Protein AF-A0A925LAH3-F1 (afdb_monomer_lite)

Sequence (140 aa):
MVVGGFLAARAERLERIIGACLLGAAVLLCLVGSGLLPGLLAAAVAAVAGFGAGLAGPSRDMLIKQASPPGATGRVYGTVYSGLDLGFAVAAPVFGALLDRGSPSSVFYGAALTLALGVASASLVGMGVAQLRGGRKVAA

pLDDT: mean 85.63, std 12.21, range [47.81, 97.0]

Secondary structure (DSSP, 8-state):
-HHHHHHHHHHHHHHHHHHHHHHHHHHHHHHHHTT-S-HHHHHHHHHHHHHHHHTHHHHHHHHHHHHSPTTTHHHHHHHHHHHHHHHHHHHHHHHHHHHHTT-HHHHHHHHHHHHHHHHHHHHHHHHHHHHHHHHHHH--

Structure (mmCIF, N/CA/C/O backbone):
data_AF-A0A925LAH3-F1
#
_entry.id   AF-A0A925LAH3-F1
#
loop_
_atom_site.group_PDB
_atom_site.id
_atom_site.type_symbol
_atom_site.label_atom_id
_atom_site.label_alt_id
_atom_site.label_comp_id
_atom_site.label_asym_id
_atom_site.label_entity_id
_atom_site.label_seq_id
_atom_site.pdbx_PDB_ins_code
_atom_site.Cartn_x
_atom_site.Cartn_y
_atom_site.Cartn_z
_atom_site.occupancy
_atom_site.B_iso_or_equiv
_atom_site.auth_seq_id
_atom_site.auth_comp_id
_atom_site.auth_asym_id
_atom_site.auth_atom_id
_atom_site.pdbx_PDB_model_num
ATOM 1 N N . MET A 1 1 ? -23.702 8.228 24.570 1.00 47.81 1 MET A N 1
ATOM 2 C CA . MET A 1 1 ? -24.213 7.760 23.258 1.00 47.81 1 MET A CA 1
ATOM 3 C C . MET A 1 1 ? -23.951 8.754 22.123 1.00 47.81 1 MET A C 1
ATOM 5 O O . MET A 1 1 ? -23.421 8.333 21.105 1.00 47.81 1 MET A O 1
ATOM 9 N N . VAL A 1 2 ? -24.199 10.061 22.295 1.00 49.69 2 VAL A N 1
ATOM 10 C CA . VAL A 1 2 ? -23.990 11.080 21.235 1.00 49.69 2 VAL A CA 1
ATOM 11 C C . VAL A 1 2 ? -22.514 11.265 20.837 1.00 49.69 2 VAL A C 1
ATOM 13 O O . VAL A 1 2 ? -22.191 11.260 19.652 1.00 49.69 2 VAL A O 1
ATOM 16 N N . VAL A 1 3 ? -21.599 11.331 21.814 1.00 51.75 3 VAL A N 1
ATOM 17 C CA . VAL A 1 3 ? -20.152 11.499 21.555 1.00 51.75 3 VAL A CA 1
ATOM 18 C C . VAL A 1 3 ? -19.572 10.309 20.785 1.00 51.75 3 VAL A C 1
ATOM 20 O O . VAL A 1 3 ? -18.806 10.500 19.848 1.00 51.75 3 VAL A O 1
ATOM 23 N N . GLY A 1 4 ? -19.993 9.084 21.118 1.00 54.00 4 GLY A N 1
ATOM 24 C CA . GLY A 1 4 ? -19.555 7.872 20.419 1.00 54.00 4 GLY A CA 1
ATOM 25 C C . GLY A 1 4 ? -20.048 7.801 18.971 1.00 54.00 4 GLY A C 1
ATOM 26 O O . GLY A 1 4 ? -19.293 7.383 18.099 1.00 54.00 4 GLY A O 1
ATOM 27 N N . GLY A 1 5 ? -21.276 8.260 18.697 1.00 59.62 5 GLY A N 1
ATOM 28 C CA . GLY A 1 5 ? -21.823 8.325 17.337 1.00 59.62 5 GLY A CA 1
ATOM 29 C C . GLY A 1 5 ? -21.111 9.353 16.454 1.00 59.62 5 GLY A C 1
ATOM 30 O O . GLY A 1 5 ? -20.786 9.056 15.309 1.00 59.62 5 GLY A O 1
ATOM 31 N N . PHE A 1 6 ? -20.794 10.529 17.001 1.00 61.19 6 PHE A N 1
ATOM 32 C CA . PHE A 1 6 ? -20.047 11.563 16.280 1.00 61.19 6 PHE A CA 1
ATOM 33 C C . PHE A 1 6 ? -18.592 11.149 16.008 1.00 61.19 6 PHE A C 1
ATOM 35 O O . PHE A 1 6 ? -18.080 11.366 14.909 1.00 61.19 6 PHE A O 1
ATOM 42 N N . LEU A 1 7 ? -17.935 10.501 16.979 1.00 59.06 7 LEU A N 1
ATOM 43 C CA . LEU A 1 7 ? -16.573 9.988 16.810 1.00 59.06 7 LEU A CA 1
ATOM 44 C C . LEU A 1 7 ? -16.520 8.865 15.763 1.00 59.06 7 LEU A C 1
ATOM 46 O O . LEU A 1 7 ? -15.650 8.882 14.896 1.00 59.06 7 LEU A O 1
ATOM 50 N N . ALA A 1 8 ? -17.490 7.946 15.791 1.00 60.59 8 ALA A N 1
ATOM 51 C CA . ALA A 1 8 ? -17.601 6.866 14.813 1.00 60.59 8 ALA A CA 1
ATOM 52 C C . ALA A 1 8 ? -17.869 7.389 13.390 1.00 60.59 8 ALA A C 1
ATOM 54 O O . ALA A 1 8 ? -17.210 6.954 12.450 1.00 60.59 8 ALA A O 1
ATOM 55 N N . ALA A 1 9 ? -18.762 8.371 13.229 1.00 66.81 9 ALA A N 1
ATOM 56 C CA . ALA A 1 9 ? -19.040 8.983 11.928 1.00 66.81 9 ALA A CA 1
ATOM 57 C C . ALA A 1 9 ? -17.820 9.725 11.349 1.00 66.81 9 ALA A C 1
ATOM 59 O O . ALA A 1 9 ? -17.613 9.756 10.133 1.00 66.81 9 ALA A O 1
ATOM 60 N N . ARG A 1 10 ? -16.989 10.324 12.214 1.00 73.25 10 ARG A N 1
ATOM 61 C CA . ARG A 1 10 ? -15.753 10.999 11.800 1.00 73.25 10 ARG A CA 1
ATOM 62 C C . ARG A 1 10 ? -14.677 10.001 11.371 1.00 73.25 10 ARG A C 1
ATOM 64 O O . ARG A 1 10 ? -14.009 10.259 10.373 1.00 73.25 10 ARG A O 1
ATOM 71 N N . ALA A 1 11 ? -14.545 8.880 12.082 1.00 70.62 11 ALA A N 1
ATOM 72 C CA . ALA A 1 11 ? -13.632 7.796 11.723 1.00 70.62 11 ALA A CA 1
ATOM 73 C C . ALA A 1 11 ? -14.010 7.164 10.373 1.00 70.62 11 ALA A C 1
ATOM 75 O O . ALA A 1 11 ? -13.164 7.075 9.489 1.00 70.62 11 ALA A O 1
ATOM 76 N N . GLU A 1 12 ? -15.294 6.862 10.157 1.00 74.75 12 GLU A N 1
ATOM 77 C CA . GLU A 1 12 ? -15.784 6.279 8.900 1.00 74.75 12 GLU A CA 1
ATOM 78 C C . GLU A 1 12 ? -15.550 7.209 7.695 1.00 74.75 12 GLU A C 1
ATOM 80 O O . GLU A 1 12 ? -15.144 6.779 6.614 1.00 74.75 12 GLU A O 1
ATOM 85 N N . ARG A 1 13 ? -15.752 8.523 7.874 1.00 80.81 13 ARG A N 1
ATOM 86 C CA . ARG A 1 13 ? -15.431 9.511 6.834 1.00 80.81 13 ARG A CA 1
ATOM 87 C C . ARG A 1 13 ? -13.933 9.536 6.524 1.00 80.81 13 ARG A C 1
ATOM 89 O O . ARG A 1 13 ? -13.569 9.656 5.356 1.00 80.81 13 ARG A O 1
ATOM 96 N N . LEU A 1 14 ? -13.081 9.437 7.545 1.00 80.19 14 LEU A N 1
ATOM 97 C CA . LEU A 1 14 ? -11.628 9.432 7.378 1.00 80.19 14 LEU A CA 1
ATOM 98 C C . LEU A 1 14 ? -11.167 8.188 6.609 1.00 80.19 14 LEU A C 1
ATOM 100 O O . LEU A 1 14 ? -10.413 8.315 5.651 1.00 80.19 14 LEU A O 1
ATOM 104 N N . GLU A 1 15 ? -11.687 7.012 6.967 1.00 82.94 15 GLU A N 1
ATOM 105 C CA . GLU A 1 15 ? -11.421 5.744 6.276 1.00 82.94 15 GLU A CA 1
ATOM 106 C C . GLU A 1 15 ? -11.775 5.819 4.784 1.00 82.94 15 GLU A C 1
ATOM 108 O O . GLU A 1 15 ? -10.968 5.429 3.939 1.00 82.94 15 GLU A O 1
ATOM 113 N N . ARG A 1 16 ? -12.935 6.395 4.434 1.00 84.62 16 ARG A N 1
ATOM 114 C CA . ARG A 1 16 ? -13.336 6.582 3.026 1.00 84.62 16 ARG A CA 1
ATOM 115 C C . ARG A 1 16 ? -12.410 7.529 2.264 1.00 84.62 16 ARG A C 1
ATOM 117 O O . ARG A 1 16 ? -12.087 7.251 1.112 1.00 84.62 16 ARG A O 1
ATOM 124 N N . ILE A 1 17 ? -11.983 8.631 2.886 1.00 86.75 17 ILE A N 1
ATOM 125 C CA . ILE A 1 17 ? -11.054 9.588 2.263 1.00 86.75 17 ILE A CA 1
ATOM 126 C C . ILE A 1 17 ? -9.704 8.916 2.000 1.00 86.75 17 ILE A C 1
ATOM 128 O O . ILE A 1 17 ? -9.187 9.006 0.890 1.00 86.75 17 ILE A O 1
ATOM 132 N N . ILE A 1 18 ? -9.168 8.192 2.987 1.00 87.62 18 ILE A N 1
ATOM 133 C CA . ILE A 1 18 ? -7.910 7.451 2.842 1.00 87.62 18 ILE A CA 1
ATOM 134 C C . ILE A 1 18 ? -8.036 6.421 1.717 1.00 87.62 18 ILE A C 1
ATOM 136 O O . ILE A 1 18 ? -7.180 6.376 0.838 1.00 87.62 18 ILE A O 1
ATOM 140 N N . GLY A 1 19 ? -9.123 5.644 1.692 1.00 90.94 19 GLY A N 1
ATOM 141 C CA . GLY A 1 19 ? -9.382 4.673 0.629 1.00 90.94 19 GLY A CA 1
ATOM 142 C C . GLY A 1 19 ? -9.403 5.311 -0.763 1.00 90.94 19 GLY A C 1
ATOM 143 O O . GLY A 1 19 ? -8.735 4.819 -1.669 1.00 90.94 19 GLY A O 1
ATOM 144 N N . ALA A 1 20 ? -10.095 6.441 -0.928 1.00 91.19 20 ALA A N 1
ATOM 145 C CA . ALA A 1 20 ? -10.132 7.174 -2.193 1.00 91.19 20 ALA A CA 1
ATOM 146 C C . ALA A 1 20 ? -8.746 7.700 -2.608 1.00 91.19 20 ALA A C 1
ATOM 148 O O . ALA A 1 20 ? -8.372 7.579 -3.774 1.00 91.19 20 ALA A O 1
ATOM 149 N N . CYS A 1 21 ? -7.959 8.230 -1.667 1.00 91.06 21 CYS A N 1
ATOM 150 C CA . CYS A 1 21 ? -6.591 8.679 -1.932 1.00 91.06 21 CYS A CA 1
ATOM 151 C C . CYS A 1 21 ? -5.667 7.525 -2.346 1.00 91.06 21 CYS A C 1
ATOM 153 O O . CYS A 1 21 ? -4.908 7.677 -3.301 1.00 91.06 21 CYS A O 1
ATOM 155 N N . LEU A 1 22 ? -5.742 6.370 -1.676 1.00 92.88 22 LEU A N 1
ATOM 156 C CA . LEU A 1 22 ? -4.928 5.194 -2.006 1.00 92.88 22 LEU A CA 1
ATOM 157 C C . LEU A 1 22 ? -5.311 4.594 -3.366 1.00 92.88 22 LEU A C 1
ATOM 159 O O . LEU A 1 22 ? -4.430 4.212 -4.132 1.00 92.88 22 LEU A O 1
ATOM 163 N N . LEU A 1 23 ? -6.604 4.565 -3.705 1.00 95.19 23 LEU A N 1
ATOM 164 C CA . LEU A 1 23 ? -7.061 4.166 -5.039 1.00 95.19 23 LEU A CA 1
ATOM 165 C C . LEU A 1 23 ? -6.627 5.170 -6.113 1.00 95.19 23 LEU A C 1
ATOM 167 O O . LEU A 1 23 ? -6.184 4.764 -7.183 1.00 95.19 23 LEU A O 1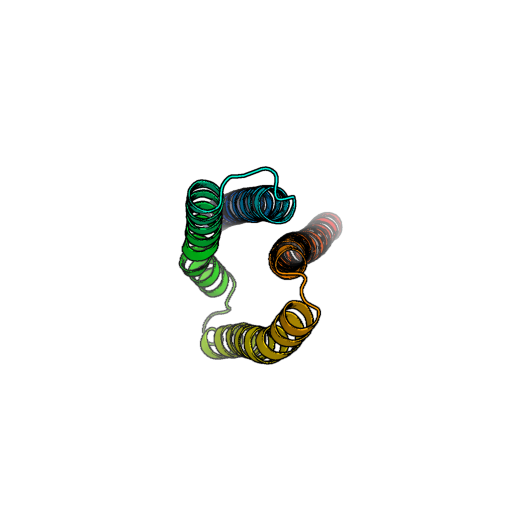
ATOM 171 N N . GLY A 1 24 ? -6.686 6.472 -5.820 1.00 94.81 24 GLY A N 1
ATOM 172 C CA . GLY A 1 24 ? -6.137 7.508 -6.694 1.00 94.81 24 GLY A CA 1
ATOM 173 C C . GLY A 1 24 ? -4.641 7.309 -6.945 1.00 94.81 24 GLY A C 1
ATOM 174 O O . GLY A 1 24 ? -4.204 7.320 -8.093 1.00 94.81 24 GLY A O 1
ATOM 175 N N . ALA A 1 25 ? -3.863 7.030 -5.895 1.00 95.19 25 ALA A N 1
ATOM 176 C CA . ALA A 1 25 ? -2.447 6.694 -6.018 1.00 95.19 25 ALA A CA 1
ATOM 177 C C . ALA A 1 25 ? -2.227 5.428 -6.864 1.00 95.19 25 ALA A C 1
ATOM 179 O O . ALA A 1 25 ? -1.351 5.426 -7.723 1.00 95.19 25 ALA A O 1
ATOM 180 N N . ALA A 1 26 ? -3.050 4.386 -6.700 1.00 96.31 26 ALA A N 1
ATOM 181 C CA . ALA A 1 26 ? -2.978 3.182 -7.528 1.00 96.31 26 ALA A CA 1
ATOM 182 C C . ALA A 1 26 ? -3.212 3.484 -9.020 1.00 96.31 26 ALA A C 1
ATOM 184 O O . ALA A 1 26 ? -2.461 3.005 -9.868 1.00 96.31 26 ALA A O 1
ATOM 185 N N . VAL A 1 27 ? -4.191 4.333 -9.352 1.00 96.62 27 VAL A N 1
ATOM 186 C CA . VAL A 1 27 ? -4.444 4.770 -10.738 1.00 96.62 27 VAL A CA 1
ATOM 187 C C . VAL A 1 27 ? -3.250 5.539 -11.306 1.00 96.62 27 VAL A C 1
ATOM 189 O O . VAL A 1 27 ? -2.828 5.275 -12.432 1.00 96.62 27 VAL A O 1
ATOM 192 N N . LEU A 1 28 ? -2.670 6.456 -10.528 1.00 95.75 28 LEU A N 1
ATOM 193 C CA . LEU A 1 28 ? -1.483 7.210 -10.939 1.00 95.75 28 LEU A CA 1
ATOM 194 C C . LEU A 1 28 ? -0.274 6.293 -11.168 1.00 95.75 28 LEU A C 1
ATOM 196 O O . LEU A 1 28 ? 0.461 6.481 -12.134 1.00 95.75 28 LEU A O 1
ATOM 200 N N . LEU A 1 29 ? -0.086 5.271 -10.333 1.00 95.88 29 LEU A N 1
ATOM 201 C CA . LEU A 1 29 ? 0.980 4.287 -10.519 1.00 95.88 29 LEU A CA 1
ATOM 202 C C . LEU A 1 29 ? 0.736 3.408 -11.753 1.00 95.88 29 LEU A C 1
ATOM 204 O O . LEU A 1 29 ? 1.673 3.174 -12.508 1.00 95.88 29 LEU A O 1
ATOM 208 N N . CYS A 1 30 ? -0.504 2.995 -12.037 1.00 96.38 30 CYS A N 1
ATOM 209 C CA . CYS A 1 30 ? -0.835 2.331 -13.305 1.00 96.38 30 CYS A CA 1
ATOM 210 C C . CYS A 1 30 ? -0.514 3.219 -14.516 1.00 96.38 30 CYS A C 1
ATOM 212 O O . CYS A 1 30 ? 0.026 2.733 -15.510 1.00 96.38 30 CYS A O 1
ATOM 214 N N . LEU A 1 31 ? -0.795 4.524 -14.428 1.00 95.38 31 LEU A N 1
ATOM 215 C CA . LEU A 1 31 ? -0.447 5.480 -15.479 1.00 95.38 31 LEU A CA 1
ATOM 216 C C . LEU A 1 31 ? 1.073 5.567 -15.678 1.00 95.38 31 LEU A C 1
ATOM 218 O O . LEU A 1 31 ? 1.536 5.552 -16.815 1.00 95.38 31 LEU A O 1
ATOM 222 N N . VAL A 1 32 ? 1.859 5.589 -14.602 1.00 94.88 32 VAL A N 1
ATOM 223 C CA . VAL A 1 32 ? 3.329 5.541 -14.686 1.00 94.88 32 VAL A CA 1
ATOM 224 C C . VAL A 1 32 ? 3.806 4.217 -15.296 1.00 94.88 32 VAL A C 1
ATOM 226 O O . VAL A 1 32 ? 4.635 4.222 -16.203 1.00 94.88 32 VAL A O 1
ATOM 229 N N . GLY A 1 33 ? 3.235 3.089 -14.867 1.00 92.81 33 GLY A N 1
ATOM 230 C CA . GLY A 1 33 ? 3.552 1.757 -15.387 1.00 92.81 33 GLY A CA 1
ATOM 231 C C . GLY A 1 33 ? 3.237 1.576 -16.876 1.00 92.81 33 GLY A C 1
ATOM 232 O O . GLY A 1 33 ? 3.907 0.786 -17.543 1.00 92.81 33 GLY A O 1
ATOM 233 N N . SER A 1 34 ? 2.275 2.333 -17.416 1.00 93.00 34 SER A N 1
ATOM 234 C CA . SER A 1 34 ? 1.889 2.284 -18.835 1.00 93.00 34 SER A CA 1
ATOM 235 C C . SER A 1 34 ? 2.974 2.764 -19.800 1.00 93.00 34 SER A C 1
ATOM 237 O O . SER A 1 34 ? 2.926 2.430 -20.980 1.00 93.00 34 SER A O 1
ATOM 239 N N . GLY A 1 35 ? 3.950 3.545 -19.322 1.00 89.19 35 GLY A N 1
ATOM 240 C CA . GLY A 1 35 ? 5.012 4.103 -20.164 1.00 89.19 35 GLY A CA 1
ATOM 241 C C . GLY A 1 35 ? 4.565 5.247 -21.082 1.00 89.19 35 GLY A C 1
ATOM 242 O O . GLY A 1 35 ? 5.360 5.718 -21.888 1.00 89.19 35 GLY A O 1
ATOM 243 N N . LEU A 1 36 ? 3.324 5.734 -20.954 1.00 90.00 36 LEU A N 1
ATOM 244 C CA . LEU A 1 36 ? 2.796 6.852 -21.751 1.00 90.00 36 LEU A CA 1
ATOM 245 C C . LEU A 1 36 ? 3.426 8.211 -21.395 1.00 90.00 36 LEU A C 1
ATOM 247 O O . LEU A 1 36 ? 3.281 9.177 -22.142 1.00 90.00 36 LEU A O 1
ATOM 251 N N . LEU A 1 37 ? 4.090 8.307 -20.240 1.00 89.38 37 LEU A N 1
ATOM 252 C CA . LEU A 1 37 ? 4.644 9.551 -19.710 1.00 89.38 37 LEU A CA 1
ATOM 253 C C . LEU A 1 37 ? 6.154 9.660 -19.991 1.00 89.38 37 LEU A C 1
ATOM 255 O O . LEU A 1 37 ? 6.886 8.694 -19.770 1.00 89.38 37 LEU A O 1
ATOM 259 N N . PRO A 1 38 ? 6.660 10.850 -20.372 1.00 90.94 38 PRO A N 1
ATOM 260 C CA . PRO A 1 38 ? 8.093 11.134 -20.382 1.00 90.94 38 PRO A CA 1
ATOM 261 C C . PRO A 1 38 ? 8.705 10.936 -18.989 1.00 90.94 38 PRO A C 1
ATOM 263 O O . PRO A 1 38 ? 8.058 11.236 -17.986 1.00 90.94 38 PRO A O 1
ATOM 266 N N . GLY A 1 39 ? 9.968 10.506 -18.909 1.00 88.19 39 GLY A N 1
ATOM 267 C CA . GLY A 1 39 ? 10.593 10.071 -17.648 1.00 88.19 39 GLY A CA 1
ATOM 268 C C . GLY A 1 39 ? 10.488 11.064 -16.480 1.00 88.19 39 GLY A C 1
ATOM 269 O O . GLY A 1 39 ? 10.163 10.666 -15.364 1.00 88.19 39 GLY A O 1
ATOM 270 N N . LEU A 1 40 ? 10.678 12.365 -16.729 1.00 93.38 40 LEU A N 1
ATOM 271 C CA . LEU A 1 40 ? 10.572 13.383 -15.676 1.00 93.38 40 LEU A CA 1
ATOM 272 C C . LEU A 1 40 ? 9.126 13.566 -15.182 1.00 93.38 40 LEU A C 1
ATOM 274 O O . LEU A 1 40 ? 8.887 13.733 -13.987 1.00 93.38 40 LEU A O 1
ATOM 278 N N . LEU A 1 41 ? 8.153 13.487 -16.094 1.00 93.81 41 LEU A N 1
ATOM 279 C CA . LEU A 1 41 ? 6.736 13.582 -15.755 1.00 93.81 41 LEU A CA 1
ATOM 280 C C . LEU A 1 41 ? 6.263 12.324 -15.017 1.00 93.81 41 LEU A C 1
ATOM 282 O O . LEU A 1 41 ? 5.526 12.428 -14.042 1.00 93.81 41 LEU A O 1
ATOM 286 N N . ALA A 1 42 ? 6.740 11.146 -15.424 1.00 93.12 42 ALA A N 1
ATOM 287 C CA . ALA A 1 42 ? 6.504 9.889 -14.723 1.00 93.12 42 ALA A CA 1
ATOM 288 C C . ALA A 1 42 ? 7.022 9.942 -13.274 1.00 93.12 42 ALA A C 1
ATOM 290 O O . ALA A 1 42 ? 6.304 9.562 -12.350 1.00 93.12 42 ALA A O 1
ATOM 291 N N . ALA A 1 43 ? 8.227 10.484 -13.062 1.00 93.50 43 ALA A N 1
ATOM 292 C CA . ALA A 1 43 ? 8.789 10.686 -11.728 1.00 93.50 43 ALA A CA 1
ATOM 293 C C . ALA A 1 43 ? 7.947 11.658 -10.883 1.00 93.50 43 ALA A C 1
ATOM 295 O O . ALA A 1 43 ? 7.670 11.373 -9.719 1.00 93.50 43 ALA A O 1
ATOM 296 N N . ALA A 1 44 ? 7.482 12.767 -11.468 1.00 95.50 44 ALA A N 1
ATOM 297 C CA . ALA A 1 44 ? 6.606 13.716 -10.781 1.00 95.50 44 ALA A CA 1
ATOM 298 C C . ALA A 1 44 ? 5.263 13.078 -10.379 1.00 95.50 44 ALA A C 1
ATOM 300 O O . ALA A 1 44 ? 4.817 13.233 -9.243 1.00 95.50 44 ALA A O 1
ATOM 301 N N . VAL A 1 45 ? 4.637 12.308 -11.274 1.00 95.25 45 VAL A N 1
ATOM 302 C CA . VAL A 1 45 ? 3.379 11.598 -10.992 1.00 95.25 45 VAL A CA 1
ATOM 303 C C . VAL A 1 45 ? 3.572 10.530 -9.912 1.00 95.25 45 VAL A C 1
ATOM 305 O O . VAL A 1 45 ? 2.765 10.444 -8.984 1.00 95.25 45 VAL A O 1
ATOM 308 N N . ALA A 1 46 ? 4.660 9.759 -9.978 1.00 94.75 46 ALA A N 1
ATOM 309 C CA . ALA A 1 46 ? 5.005 8.782 -8.949 1.00 94.75 46 ALA A CA 1
ATOM 310 C C . ALA A 1 46 ? 5.247 9.451 -7.585 1.00 94.75 46 ALA A C 1
ATOM 312 O O . ALA A 1 46 ? 4.792 8.938 -6.563 1.00 94.75 46 ALA A O 1
ATOM 313 N N . ALA A 1 47 ? 5.894 10.621 -7.558 1.00 94.62 47 ALA A N 1
ATOM 314 C CA . ALA A 1 47 ? 6.100 11.393 -6.337 1.00 94.62 47 ALA A CA 1
ATOM 315 C C . ALA A 1 47 ? 4.773 11.876 -5.731 1.00 94.62 47 ALA A C 1
ATOM 317 O O . ALA A 1 47 ? 4.581 11.761 -4.523 1.00 94.62 47 ALA A O 1
ATOM 318 N N . VAL A 1 48 ? 3.829 12.348 -6.551 1.00 94.31 48 VAL A N 1
ATOM 319 C CA . VAL A 1 48 ? 2.484 12.739 -6.089 1.00 94.31 48 VAL A CA 1
ATOM 320 C C . VAL A 1 48 ? 1.725 11.538 -5.520 1.00 94.31 48 VAL A C 1
ATOM 322 O O . VAL A 1 48 ? 1.133 11.639 -4.444 1.00 94.31 48 VAL A O 1
ATOM 325 N N . ALA A 1 49 ? 1.779 10.386 -6.195 1.00 94.06 49 ALA A N 1
ATOM 326 C CA . ALA A 1 49 ? 1.166 9.153 -5.707 1.00 94.06 49 ALA A CA 1
ATOM 327 C C . ALA A 1 49 ? 1.773 8.709 -4.362 1.00 94.06 49 ALA A C 1
ATOM 329 O O . ALA A 1 49 ? 1.041 8.413 -3.415 1.00 94.06 49 ALA A O 1
ATOM 330 N N . GLY A 1 50 ? 3.106 8.727 -4.255 1.00 90.56 50 GLY A N 1
ATOM 331 C CA . GLY A 1 50 ? 3.836 8.392 -3.033 1.00 90.56 50 GLY A CA 1
ATOM 332 C C . GLY A 1 50 ? 3.565 9.368 -1.888 1.00 90.56 50 GLY A C 1
ATOM 333 O O . GLY A 1 50 ? 3.387 8.943 -0.750 1.00 90.56 50 GLY A O 1
ATOM 334 N N . PHE A 1 51 ? 3.452 10.664 -2.181 1.00 87.88 51 PHE A N 1
ATOM 335 C CA . PHE A 1 51 ? 3.100 11.683 -1.196 1.00 87.88 51 PHE A CA 1
ATOM 336 C C . PHE A 1 51 ? 1.691 11.462 -0.632 1.00 87.88 51 PHE A C 1
ATOM 338 O O . PHE A 1 51 ? 1.506 11.440 0.586 1.00 87.88 51 PHE A O 1
ATOM 345 N N . GLY A 1 52 ? 0.706 11.219 -1.503 1.00 84.06 52 GLY A N 1
ATOM 346 C CA . GLY A 1 52 ? -0.665 10.913 -1.090 1.00 84.06 52 GLY A CA 1
ATOM 347 C C . GLY A 1 52 ? -0.755 9.650 -0.228 1.00 84.06 52 GLY A C 1
ATOM 348 O O . GLY A 1 52 ? -1.427 9.653 0.803 1.00 84.06 52 GLY A O 1
ATOM 349 N N . ALA A 1 53 ? -0.025 8.595 -0.600 1.00 85.31 53 ALA A N 1
ATOM 350 C CA . ALA A 1 53 ? 0.070 7.376 0.201 1.00 85.31 53 ALA A CA 1
ATOM 351 C C . ALA A 1 53 ? 0.801 7.605 1.539 1.00 85.31 53 ALA A C 1
ATOM 353 O O . ALA A 1 53 ? 0.383 7.075 2.566 1.00 85.31 53 ALA A O 1
ATOM 354 N N . GLY A 1 54 ? 1.848 8.435 1.564 1.00 83.31 54 GLY A N 1
ATOM 355 C CA . GLY A 1 54 ? 2.607 8.764 2.775 1.00 83.31 54 GLY A CA 1
ATOM 356 C C . GLY A 1 54 ? 1.775 9.500 3.830 1.00 83.31 54 GLY A C 1
ATOM 357 O O . GLY A 1 54 ? 1.870 9.199 5.020 1.00 83.31 54 GLY A O 1
ATOM 358 N N . LEU A 1 55 ? 0.879 10.396 3.404 1.00 80.38 55 LEU A N 1
ATOM 359 C CA . LEU A 1 55 ? -0.062 11.083 4.301 1.00 80.38 55 LEU A CA 1
ATOM 360 C C . LEU A 1 55 ? -1.102 10.141 4.938 1.00 80.38 55 LEU A C 1
ATOM 362 O O . LEU A 1 55 ? -1.708 10.480 5.962 1.00 80.38 55 LEU A O 1
ATOM 366 N N . ALA A 1 56 ? -1.293 8.937 4.390 1.00 79.12 56 ALA A N 1
ATOM 367 C CA . ALA A 1 56 ? -2.159 7.933 4.997 1.00 79.12 56 ALA A CA 1
ATOM 368 C C . ALA A 1 56 ? -1.578 7.369 6.309 1.00 79.12 56 ALA A C 1
ATOM 370 O O . ALA A 1 56 ? -2.349 6.912 7.151 1.00 79.12 56 ALA A O 1
ATOM 371 N N . GLY A 1 57 ? -0.257 7.445 6.525 1.00 78.25 57 GLY A N 1
ATOM 372 C CA . GLY A 1 57 ? 0.420 6.931 7.724 1.00 78.25 57 GLY A CA 1
ATOM 373 C C . GLY A 1 57 ? -0.093 7.546 9.037 1.00 78.25 57 GLY A C 1
ATOM 374 O O . GLY A 1 57 ? -0.682 6.824 9.844 1.00 78.25 57 GLY A O 1
ATOM 375 N N . PRO A 1 58 ? 0.020 8.875 9.238 1.00 81.00 58 PRO A N 1
ATOM 376 C CA . PRO A 1 58 ? -0.497 9.546 10.437 1.00 81.00 58 PRO A CA 1
ATOM 377 C C . PRO A 1 58 ? -1.999 9.320 10.658 1.00 81.00 58 PRO A C 1
ATOM 379 O O . PRO A 1 58 ? -2.470 9.185 11.789 1.00 81.00 58 PRO A O 1
ATOM 382 N N . SER A 1 59 ? -2.760 9.245 9.564 1.00 81.69 59 SER A N 1
ATOM 383 C CA . SER A 1 59 ? -4.198 8.984 9.607 1.00 81.69 59 SER A CA 1
ATOM 384 C C . SER A 1 59 ? -4.498 7.565 10.104 1.00 81.69 59 SER A C 1
ATOM 386 O O . SER A 1 59 ? -5.370 7.386 10.955 1.00 81.69 59 SER A O 1
ATOM 388 N N . ARG A 1 60 ? -3.735 6.564 9.640 1.00 83.69 60 ARG A N 1
ATOM 389 C CA . ARG A 1 60 ? -3.814 5.168 10.095 1.00 83.69 60 ARG A CA 1
ATOM 390 C C . ARG A 1 60 ? -3.500 5.055 11.580 1.00 83.69 60 ARG A C 1
ATOM 392 O O . ARG A 1 60 ? -4.249 4.412 12.306 1.00 83.69 60 ARG A O 1
ATOM 399 N N . ASP A 1 61 ? -2.436 5.699 12.042 1.00 84.75 61 ASP A N 1
ATOM 400 C CA . ASP A 1 61 ? -2.037 5.633 13.449 1.00 84.75 61 ASP A CA 1
ATOM 401 C C . ASP A 1 61 ? -3.102 6.249 14.361 1.00 84.75 61 ASP A C 1
ATOM 403 O O . ASP A 1 61 ? -3.437 5.698 15.411 1.00 84.75 61 ASP A O 1
ATOM 407 N N . MET A 1 62 ? -3.731 7.340 13.925 1.00 83.31 62 MET A N 1
ATOM 408 C CA . MET A 1 62 ? -4.844 7.927 14.662 1.00 83.31 62 MET A CA 1
ATOM 409 C C . MET A 1 62 ? -6.074 7.003 14.701 1.00 83.31 62 MET A C 1
ATOM 411 O O . MET A 1 62 ? -6.703 6.895 15.756 1.00 83.31 62 MET A O 1
ATOM 415 N N . LEU A 1 63 ? -6.383 6.292 13.608 1.00 81.94 63 LEU A N 1
ATOM 416 C CA . LEU A 1 63 ? -7.445 5.275 13.572 1.00 81.94 63 LEU A CA 1
ATOM 417 C C . LEU A 1 63 ? -7.127 4.085 14.490 1.00 81.94 63 LEU A C 1
ATOM 419 O O . LEU A 1 63 ? -7.985 3.667 15.264 1.00 81.94 63 LEU A O 1
ATOM 423 N N . ILE A 1 64 ? -5.885 3.589 14.483 1.00 85.31 64 ILE A N 1
ATOM 424 C CA . ILE A 1 64 ? -5.430 2.502 15.365 1.00 85.31 64 ILE A CA 1
ATOM 425 C C . ILE A 1 64 ? -5.590 2.906 16.827 1.00 85.31 64 ILE A C 1
ATOM 427 O O . ILE A 1 64 ? -6.135 2.145 17.628 1.00 85.31 64 ILE A O 1
ATOM 431 N N . LYS A 1 65 ? -5.146 4.112 17.189 1.00 84.31 65 LYS A N 1
ATOM 432 C CA . LYS A 1 65 ? -5.275 4.624 18.554 1.00 84.31 65 LYS A CA 1
ATOM 433 C C . LYS A 1 65 ? -6.739 4.735 18.984 1.00 84.31 65 LYS A C 1
ATOM 435 O O . LYS A 1 65 ? -7.046 4.400 20.122 1.00 84.31 65 LYS A O 1
ATOM 440 N N . GLN A 1 66 ? -7.631 5.178 18.095 1.00 81.94 66 GLN A N 1
ATOM 441 C CA . GLN A 1 66 ? -9.070 5.272 18.374 1.00 81.94 66 GLN A CA 1
ATOM 442 C C . GLN A 1 66 ? -9.750 3.900 18.484 1.00 81.94 66 GLN A C 1
ATOM 444 O O . GLN A 1 66 ? -10.664 3.740 19.289 1.00 81.94 66 GLN A O 1
ATOM 449 N N . ALA A 1 67 ? -9.310 2.919 17.695 1.00 82.25 67 ALA A N 1
ATOM 450 C CA . ALA A 1 67 ? -9.834 1.556 17.719 1.00 82.25 67 ALA A CA 1
ATOM 451 C C . ALA A 1 67 ? -9.269 0.708 18.875 1.00 82.25 67 ALA A C 1
ATOM 453 O O . ALA A 1 67 ? -9.860 -0.306 19.249 1.00 82.25 67 ALA A O 1
ATOM 454 N N . SER A 1 68 ? -8.126 1.104 19.442 1.00 86.50 68 SER A N 1
ATOM 455 C CA . SER A 1 68 ? -7.440 0.358 20.498 1.00 86.50 68 SER A CA 1
ATOM 456 C C . SER A 1 68 ? -8.193 0.426 21.835 1.00 86.50 68 SER A C 1
ATOM 458 O O . SER A 1 68 ? -8.474 1.524 22.320 1.00 86.50 68 SER A O 1
ATOM 460 N N . PRO A 1 69 ? -8.452 -0.717 22.500 1.00 85.94 69 PRO A N 1
ATOM 461 C CA . PRO A 1 69 ? -9.000 -0.731 23.853 1.00 85.94 69 PRO A CA 1
ATOM 462 C C . PRO A 1 69 ? -8.065 -0.043 24.864 1.00 85.94 69 PRO A C 1
ATOM 464 O O . PRO A 1 69 ? -6.837 -0.117 24.711 1.00 85.94 69 PRO A O 1
ATOM 467 N N . PRO A 1 70 ? -8.607 0.566 25.937 1.00 85.75 70 PRO A N 1
ATOM 468 C CA . PRO A 1 70 ? -7.787 1.140 27.001 1.00 85.75 70 PRO A CA 1
ATOM 469 C C . PRO A 1 70 ? -6.855 0.072 27.598 1.00 85.75 70 PRO A C 1
ATOM 471 O O . PRO A 1 70 ? -7.279 -1.041 27.898 1.00 85.75 70 PRO A O 1
ATOM 474 N N . GLY A 1 71 ? -5.563 0.393 27.717 1.00 86.06 71 GLY A N 1
ATOM 475 C CA . GLY A 1 71 ? -4.534 -0.530 28.219 1.00 86.06 71 GLY A CA 1
ATOM 476 C C . GLY A 1 71 ? -4.034 -1.584 27.218 1.00 86.06 71 GLY A C 1
ATOM 477 O O . GLY A 1 71 ? -3.140 -2.357 27.551 1.00 86.06 71 GLY A O 1
ATOM 478 N N . ALA A 1 72 ? -4.557 -1.628 25.986 1.00 90.50 72 ALA A N 1
ATOM 479 C CA . ALA A 1 72 ? -4.123 -2.577 24.952 1.00 90.50 72 ALA A CA 1
ATOM 480 C C . ALA A 1 72 ? -3.396 -1.928 23.761 1.00 90.50 72 ALA A C 1
ATOM 482 O O . ALA A 1 72 ? -2.919 -2.650 22.886 1.00 90.50 72 ALA A O 1
ATOM 483 N N . THR A 1 73 ? -3.256 -0.598 23.736 1.00 87.56 73 THR A N 1
ATOM 484 C CA . THR A 1 73 ? -2.672 0.168 22.622 1.00 87.56 73 THR A CA 1
ATOM 485 C C . THR A 1 73 ? -1.320 -0.376 22.158 1.00 87.56 73 THR A C 1
ATOM 487 O O . THR A 1 73 ? -1.127 -0.559 20.962 1.00 87.56 73 THR A O 1
ATOM 490 N N . GLY A 1 74 ? -0.414 -0.723 23.081 1.00 89.06 74 GLY A N 1
ATOM 491 C CA . GLY A 1 74 ? 0.900 -1.278 22.729 1.00 89.06 74 GLY A CA 1
ATOM 492 C C . GLY A 1 74 ? 0.827 -2.617 21.984 1.00 89.06 74 GLY A C 1
ATOM 493 O O . GLY A 1 74 ? 1.571 -2.829 21.033 1.00 89.06 74 GLY A O 1
ATOM 494 N N . ARG A 1 75 ? -0.120 -3.496 22.346 1.00 93.06 75 ARG A N 1
ATOM 495 C CA . ARG A 1 75 ? -0.323 -4.790 21.665 1.00 93.06 75 ARG A CA 1
ATOM 496 C C . ARG A 1 75 ? -0.907 -4.614 20.264 1.00 93.06 75 ARG A C 1
ATOM 498 O O . ARG A 1 75 ? -0.501 -5.314 19.337 1.00 93.06 75 ARG A O 1
ATOM 505 N N . VAL A 1 76 ? -1.836 -3.669 20.106 1.00 92.44 76 VAL A N 1
ATOM 506 C CA . VAL A 1 76 ? -2.430 -3.353 18.799 1.00 92.44 76 VAL A CA 1
ATOM 507 C C . VAL A 1 76 ? -1.375 -2.746 17.875 1.00 92.44 76 VAL A C 1
ATOM 509 O O . VAL A 1 76 ? -1.189 -3.239 16.766 1.00 92.44 76 VAL A O 1
ATOM 512 N N . TYR A 1 77 ? -0.629 -1.743 18.346 1.00 90.31 77 TYR A N 1
ATOM 513 C CA . TYR A 1 77 ? 0.465 -1.149 17.574 1.00 90.31 77 TYR A CA 1
ATOM 514 C C . TYR A 1 77 ? 1.543 -2.171 17.218 1.00 90.31 77 TYR A C 1
ATOM 516 O O . TYR A 1 77 ? 1.962 -2.205 16.065 1.00 90.31 77 TYR A O 1
ATOM 524 N N . GLY A 1 78 ? 1.936 -3.037 18.161 1.00 93.06 78 GLY A N 1
ATOM 525 C CA . GLY A 1 78 ? 2.889 -4.116 17.899 1.00 93.06 78 GLY A CA 1
ATOM 526 C C . GLY A 1 78 ? 2.425 -5.024 16.761 1.00 93.06 78 GLY A C 1
ATOM 527 O O . GLY A 1 78 ? 3.164 -5.238 15.811 1.00 93.06 78 GLY A O 1
ATOM 528 N N . THR A 1 79 ? 1.163 -5.461 16.786 1.00 93.56 79 THR A N 1
ATOM 529 C CA . THR A 1 79 ? 0.600 -6.315 15.725 1.00 93.56 79 THR A CA 1
ATOM 530 C C . THR A 1 79 ? 0.590 -5.614 14.362 1.00 93.56 79 THR A C 1
ATOM 532 O O . THR A 1 79 ? 0.964 -6.210 13.354 1.00 93.56 79 THR A O 1
ATOM 535 N N . VAL A 1 80 ? 0.186 -4.339 14.312 1.00 91.81 80 VAL A N 1
ATOM 536 C CA . VAL A 1 80 ? 0.105 -3.592 13.047 1.00 91.81 80 VAL A CA 1
ATOM 537 C C . VAL A 1 80 ? 1.490 -3.303 12.465 1.00 91.81 80 VAL A C 1
ATOM 539 O O . VAL A 1 80 ? 1.688 -3.461 11.260 1.00 91.81 80 VAL A O 1
ATOM 542 N N . TYR A 1 81 ? 2.448 -2.885 13.294 1.00 91.00 81 TYR A N 1
ATOM 543 C CA . TYR A 1 81 ? 3.804 -2.591 12.830 1.00 91.00 81 TYR A CA 1
ATOM 544 C C . TYR A 1 81 ? 4.567 -3.856 12.448 1.00 91.00 81 TYR A C 1
ATOM 546 O O . TYR A 1 81 ? 5.198 -3.853 11.400 1.00 91.00 81 TYR A O 1
ATOM 554 N N . SER A 1 82 ? 4.409 -4.969 13.172 1.00 94.94 82 SER A N 1
ATOM 555 C CA . SER A 1 82 ? 4.974 -6.251 12.730 1.00 94.94 82 SER A CA 1
ATOM 556 C C . SER A 1 82 ? 4.438 -6.683 11.361 1.00 94.94 82 SER A C 1
ATOM 558 O O . SER A 1 82 ? 5.189 -7.216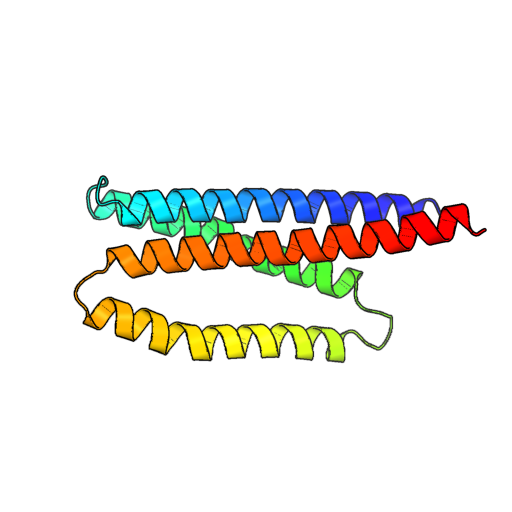 10.548 1.00 94.94 82 SER A O 1
ATOM 560 N N . GLY A 1 83 ? 3.160 -6.418 11.064 1.00 93.75 83 GLY A N 1
ATOM 561 C CA . GLY A 1 83 ? 2.603 -6.638 9.726 1.00 93.75 83 GLY A CA 1
ATOM 562 C C . GLY A 1 83 ? 3.217 -5.727 8.656 1.00 93.75 83 GLY A C 1
ATOM 563 O O . GLY A 1 83 ? 3.452 -6.173 7.535 1.00 93.75 83 GLY A O 1
ATOM 564 N N . LEU A 1 84 ? 3.511 -4.467 8.998 1.00 92.00 84 LEU A N 1
ATOM 565 C CA . LEU A 1 84 ? 4.190 -3.524 8.104 1.00 92.00 84 LEU A CA 1
ATOM 566 C C . LEU A 1 84 ? 5.639 -3.953 7.827 1.00 92.00 84 LEU A C 1
ATOM 568 O O . LEU A 1 84 ? 6.049 -3.967 6.669 1.00 92.00 84 LEU A O 1
ATOM 572 N N . ASP A 1 85 ? 6.376 -4.353 8.863 1.00 95.06 85 ASP A N 1
ATOM 573 C CA . ASP A 1 85 ? 7.756 -4.832 8.756 1.00 95.06 85 ASP A CA 1
ATOM 574 C C . ASP A 1 85 ? 7.832 -6.103 7.907 1.00 95.06 85 ASP A C 1
ATOM 576 O O . ASP A 1 85 ? 8.677 -6.210 7.018 1.00 95.06 85 ASP A O 1
ATOM 580 N N . LEU A 1 86 ? 6.896 -7.037 8.109 1.00 96.31 86 LEU A N 1
ATOM 581 C CA . LEU A 1 86 ? 6.753 -8.213 7.254 1.00 96.31 86 LEU A CA 1
ATOM 582 C C . LEU A 1 86 ? 6.465 -7.809 5.802 1.00 96.31 86 LEU A C 1
ATOM 584 O O . LEU A 1 86 ? 7.061 -8.354 4.875 1.00 96.31 86 LEU A O 1
ATOM 588 N N . GLY A 1 87 ? 5.582 -6.828 5.602 1.00 94.06 87 GLY A N 1
ATOM 589 C CA . GLY A 1 87 ? 5.297 -6.256 4.291 1.00 94.06 87 GLY A CA 1
ATOM 590 C C . GLY A 1 87 ? 6.555 -5.724 3.605 1.00 94.06 87 GLY A C 1
ATOM 591 O O . GLY A 1 87 ? 6.797 -6.065 2.450 1.00 94.06 87 GLY A O 1
ATOM 592 N N . PHE A 1 88 ? 7.391 -4.955 4.308 1.00 93.62 88 PHE A N 1
ATOM 593 C CA . PHE A 1 88 ? 8.663 -4.460 3.774 1.00 93.62 88 PHE A CA 1
ATOM 594 C C . PHE A 1 88 ? 9.658 -5.586 3.482 1.00 93.62 88 PHE A C 1
ATOM 596 O O . PHE A 1 88 ? 10.280 -5.589 2.418 1.00 93.62 88 PHE A O 1
ATOM 603 N N . ALA A 1 89 ? 9.765 -6.562 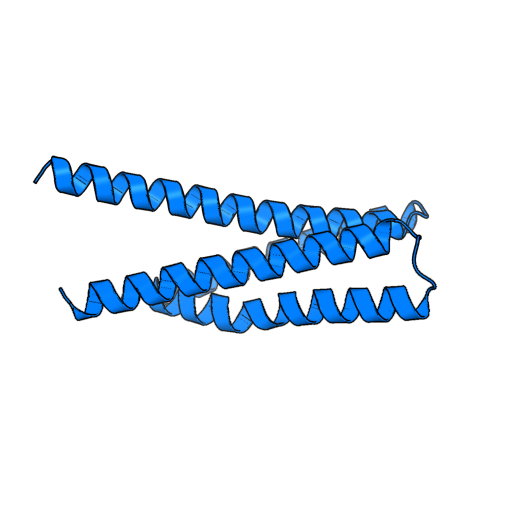4.385 1.00 97.00 89 ALA A N 1
ATOM 604 C CA . ALA A 1 89 ? 10.647 -7.712 4.228 1.00 97.00 89 ALA A CA 1
ATOM 605 C C . ALA A 1 89 ? 10.287 -8.563 2.999 1.00 97.00 89 ALA A C 1
ATOM 607 O O . ALA A 1 89 ? 11.180 -9.077 2.332 1.00 97.00 89 ALA A O 1
ATOM 608 N N . VAL A 1 90 ? 8.995 -8.690 2.674 1.00 96.62 90 VAL A N 1
ATOM 609 C CA . VAL A 1 90 ? 8.515 -9.421 1.489 1.00 96.62 90 VAL A CA 1
ATOM 610 C C . VAL A 1 90 ? 8.562 -8.556 0.228 1.00 96.62 90 VAL A C 1
ATOM 612 O O . VAL A 1 90 ? 8.910 -9.048 -0.844 1.00 96.62 90 VAL A O 1
ATOM 615 N N . ALA A 1 91 ? 8.240 -7.266 0.330 1.00 94.25 91 ALA A N 1
ATOM 616 C CA . ALA A 1 91 ? 8.207 -6.360 -0.812 1.00 94.25 91 ALA A CA 1
ATOM 617 C C . ALA A 1 91 ? 9.582 -6.232 -1.481 1.00 94.25 91 ALA A C 1
ATOM 619 O O . ALA A 1 91 ? 9.669 -6.356 -2.700 1.00 94.25 91 ALA A O 1
ATOM 620 N N . ALA A 1 92 ? 10.654 -6.034 -0.708 1.00 93.62 92 ALA A N 1
ATOM 621 C CA . ALA A 1 92 ? 12.001 -5.846 -1.250 1.00 93.62 92 ALA A CA 1
ATOM 622 C C . ALA A 1 92 ? 12.454 -6.972 -2.211 1.00 93.62 92 ALA A C 1
ATOM 624 O O . ALA A 1 92 ? 12.782 -6.656 -3.356 1.00 93.62 92 ALA A O 1
ATOM 625 N N . PRO A 1 93 ? 12.428 -8.269 -1.838 1.00 95.56 93 PRO A N 1
ATOM 626 C CA . PRO A 1 93 ? 12.822 -9.344 -2.748 1.00 95.56 93 PRO A CA 1
ATOM 627 C C . PRO A 1 93 ? 11.840 -9.536 -3.911 1.00 95.56 93 PRO A C 1
ATOM 629 O O . PRO A 1 93 ? 12.273 -9.827 -5.023 1.00 95.56 93 PRO A O 1
ATOM 632 N N . VAL A 1 94 ? 10.531 -9.350 -3.698 1.00 94.94 94 VAL A N 1
ATOM 633 C CA . VAL A 1 94 ? 9.527 -9.509 -4.766 1.00 94.94 94 VAL A CA 1
ATOM 634 C C . VAL A 1 94 ? 9.690 -8.432 -5.838 1.00 94.94 94 VAL A C 1
ATOM 636 O O . VAL A 1 94 ? 9.785 -8.753 -7.022 1.00 94.94 94 VAL A O 1
ATOM 639 N N . PHE A 1 95 ? 9.760 -7.161 -5.439 1.00 93.38 95 PHE A N 1
ATOM 640 C CA . PHE A 1 95 ? 9.958 -6.051 -6.369 1.00 93.38 95 PHE A CA 1
ATOM 641 C C . PHE A 1 95 ? 11.374 -6.027 -6.956 1.00 93.38 95 PHE A C 1
ATOM 643 O O . PHE A 1 95 ? 11.525 -5.680 -8.125 1.00 93.38 95 PHE A O 1
ATOM 650 N N . GLY A 1 96 ? 12.392 -6.465 -6.207 1.00 93.25 96 GLY A N 1
ATOM 651 C CA . GLY A 1 96 ? 13.747 -6.673 -6.728 1.00 93.25 96 GLY A CA 1
ATOM 652 C C . GLY A 1 96 ? 13.772 -7.701 -7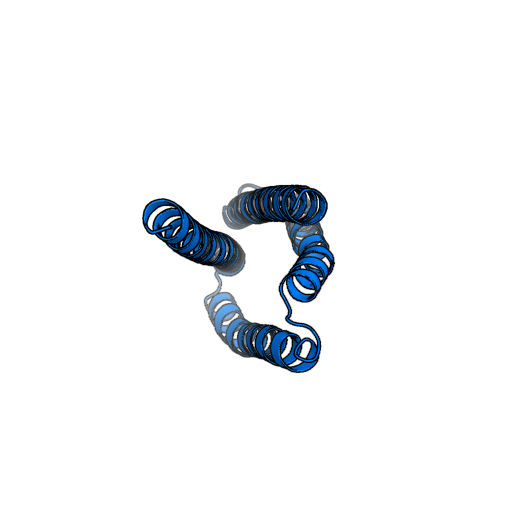.861 1.00 93.25 96 GLY A C 1
ATOM 653 O O . GLY A 1 96 ? 14.189 -7.390 -8.970 1.00 93.25 96 GLY A O 1
ATOM 654 N N . ALA A 1 97 ? 13.183 -8.880 -7.644 1.00 93.06 97 ALA A N 1
ATOM 655 C CA . ALA A 1 97 ? 13.092 -9.912 -8.677 1.00 93.06 97 ALA A CA 1
ATOM 656 C C . ALA A 1 97 ? 12.242 -9.491 -9.893 1.00 93.06 97 ALA A C 1
ATOM 658 O O . ALA A 1 97 ? 12.389 -10.044 -10.985 1.00 93.06 97 ALA A O 1
ATOM 659 N N . LEU A 1 98 ? 11.298 -8.561 -9.724 1.00 91.50 98 LEU A N 1
ATOM 660 C CA . LEU A 1 98 ? 10.555 -7.958 -10.835 1.00 91.50 98 LEU A CA 1
ATOM 661 C C . LEU A 1 98 ? 11.438 -7.008 -11.659 1.00 91.50 98 LEU A C 1
ATOM 663 O O . LEU A 1 98 ? 11.390 -7.050 -12.890 1.00 91.50 98 LEU A O 1
ATOM 667 N N . LEU A 1 99 ? 12.275 -6.204 -10.997 1.00 91.88 99 LEU A N 1
ATOM 668 C CA . LEU A 1 99 ? 13.254 -5.333 -11.655 1.00 91.88 99 LEU A CA 1
ATOM 669 C C . LEU A 1 99 ? 14.306 -6.135 -12.424 1.00 91.88 99 LEU A C 1
ATOM 671 O O . LEU A 1 99 ? 14.588 -5.805 -13.576 1.00 91.88 99 LEU A O 1
ATOM 675 N N . ASP A 1 100 ? 14.805 -7.226 -11.842 1.00 92.31 100 ASP A N 1
ATOM 676 C CA . ASP A 1 100 ? 15.820 -8.091 -12.460 1.00 92.31 100 ASP A CA 1
ATOM 677 C C . ASP A 1 100 ? 15.342 -8.734 -13.775 1.00 92.31 100 ASP A C 1
ATOM 679 O O . ASP A 1 100 ? 16.145 -9.080 -14.638 1.00 92.31 100 ASP A O 1
ATOM 683 N N . ARG A 1 101 ? 14.021 -8.848 -13.981 1.00 91.19 101 ARG A N 1
ATOM 684 C CA . ARG A 1 101 ? 13.416 -9.323 -15.240 1.00 91.19 101 ARG A CA 1
ATOM 685 C C . ARG A 1 101 ? 13.378 -8.263 -16.349 1.00 91.19 101 ARG A C 1
ATOM 687 O O . ARG A 1 101 ? 12.811 -8.518 -17.408 1.00 91.19 101 ARG A O 1
ATOM 694 N N . GLY A 1 102 ? 13.936 -7.074 -16.119 1.00 84.12 102 GLY A N 1
ATOM 695 C CA . GLY A 1 102 ? 14.025 -6.010 -17.120 1.00 84.12 102 GLY A CA 1
ATOM 696 C C . GLY A 1 102 ? 12.711 -5.270 -17.384 1.00 84.12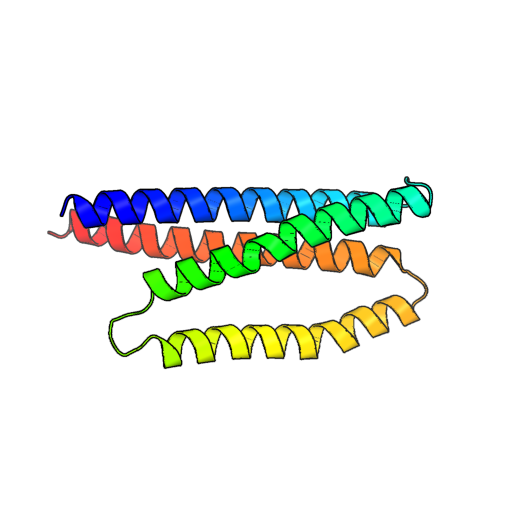 102 GLY A C 1
ATOM 697 O O . GLY A 1 102 ? 12.593 -4.592 -18.402 1.00 84.12 102 GLY A O 1
ATOM 698 N N . SER A 1 103 ? 11.719 -5.367 -16.489 1.00 83.38 103 SER A N 1
ATOM 699 C CA . SER A 1 103 ? 10.434 -4.663 -16.617 1.00 83.38 103 SER A CA 1
ATOM 700 C C . SER A 1 103 ? 10.192 -3.703 -15.442 1.00 83.38 103 SER A C 1
ATOM 702 O O . SER A 1 103 ? 9.469 -4.050 -14.504 1.00 83.38 103 SER A O 1
ATOM 704 N N . PRO A 1 104 ? 10.732 -2.467 -15.473 1.00 83.12 104 PRO A N 1
ATOM 705 C CA . PRO A 1 104 ? 10.487 -1.466 -14.428 1.00 83.12 104 PRO A CA 1
ATOM 706 C C . PRO A 1 104 ? 8.998 -1.140 -14.239 1.00 83.12 104 PRO A C 1
ATOM 708 O O . PRO A 1 104 ? 8.549 -0.891 -13.122 1.00 83.12 104 PRO A O 1
ATOM 711 N N . SER A 1 105 ? 8.206 -1.220 -15.314 1.00 90.31 105 SER A N 1
ATOM 712 C CA . SER A 1 105 ? 6.748 -1.041 -15.293 1.00 90.31 105 SER A CA 1
ATOM 713 C C . SER A 1 105 ? 6.030 -1.980 -14.321 1.00 90.31 105 SER A C 1
ATOM 715 O O . SER A 1 105 ? 5.043 -1.588 -13.698 1.00 90.31 105 SER A O 1
ATOM 717 N N . SER A 1 106 ? 6.529 -3.209 -14.157 1.00 91.75 106 SER A N 1
ATOM 718 C CA . SER A 1 106 ? 5.919 -4.212 -13.280 1.00 91.75 106 SER A CA 1
ATOM 719 C C . SER A 1 106 ? 5.928 -3.801 -11.803 1.00 91.75 106 SER A C 1
ATOM 721 O O . SER A 1 106 ? 5.006 -4.156 -11.069 1.00 91.75 106 SER A O 1
ATOM 723 N N . VAL A 1 107 ? 6.896 -2.978 -11.380 1.00 93.88 107 VAL A N 1
ATOM 724 C CA . VAL A 1 107 ? 6.955 -2.425 -10.019 1.00 93.88 107 VAL A CA 1
ATOM 725 C C . VAL A 1 107 ? 5.778 -1.492 -9.764 1.00 93.88 107 VAL A C 1
ATOM 727 O O . VAL A 1 107 ? 5.119 -1.595 -8.731 1.00 93.88 107 VAL A O 1
ATOM 730 N N . PHE A 1 108 ? 5.465 -0.621 -10.724 1.00 94.62 108 PHE A N 1
ATOM 731 C CA . PHE A 1 108 ? 4.357 0.320 -10.590 1.00 94.62 108 PHE A CA 1
ATOM 732 C C . PHE A 1 108 ? 3.001 -0.389 -10.591 1.00 94.62 108 PHE A C 1
ATOM 734 O O . PHE A 1 108 ? 2.148 -0.069 -9.764 1.00 94.62 108 PHE A O 1
ATOM 741 N N . TYR A 1 109 ? 2.819 -1.403 -11.442 1.00 95.12 109 TYR A N 1
ATOM 742 C CA . TYR A 1 109 ? 1.607 -2.227 -11.424 1.00 95.12 109 TYR A CA 1
ATOM 743 C C . TYR A 1 109 ? 1.477 -3.048 -10.140 1.00 95.12 109 TYR A C 1
ATOM 745 O O . TYR A 1 109 ? 0.391 -3.120 -9.569 1.00 95.12 109 TYR A O 1
ATOM 753 N N . GLY A 1 110 ? 2.573 -3.631 -9.650 1.00 94.69 110 GLY A N 1
ATOM 754 C CA . GLY A 1 110 ? 2.573 -4.369 -8.391 1.00 94.69 110 GLY A CA 1
ATOM 755 C C . GLY A 1 110 ? 2.244 -3.470 -7.199 1.00 94.69 110 GLY A C 1
ATOM 756 O O . GLY A 1 110 ? 1.441 -3.854 -6.354 1.00 94.69 110 GLY A O 1
ATOM 757 N N . ALA A 1 111 ? 2.783 -2.248 -7.158 1.00 94.69 111 ALA A N 1
ATOM 758 C CA . ALA A 1 111 ? 2.454 -1.260 -6.134 1.00 94.69 111 ALA A CA 1
ATOM 759 C C . ALA A 1 111 ? 0.990 -0.788 -6.223 1.00 94.69 111 ALA A C 1
ATOM 761 O O . ALA A 1 111 ? 0.307 -0.675 -5.207 1.00 94.69 111 ALA A O 1
ATOM 762 N N . ALA A 1 112 ? 0.470 -0.560 -7.432 1.00 96.19 112 ALA A N 1
ATOM 763 C CA . ALA A 1 112 ? -0.942 -0.237 -7.630 1.00 96.19 112 ALA A CA 1
ATOM 764 C C . ALA A 1 112 ? -1.859 -1.373 -7.144 1.00 96.19 112 ALA A C 1
ATOM 766 O O . ALA A 1 112 ? -2.853 -1.125 -6.457 1.00 96.19 112 ALA A O 1
ATOM 767 N N . LEU A 1 113 ? -1.498 -2.623 -7.448 1.00 96.62 113 LEU A N 1
ATOM 768 C CA . LEU A 1 113 ? -2.232 -3.805 -7.014 1.00 96.62 113 LEU A CA 1
ATOM 769 C C . LEU A 1 113 ? -2.226 -3.947 -5.488 1.00 96.62 113 LEU A C 1
ATOM 771 O O . LEU A 1 113 ? -3.280 -4.182 -4.903 1.00 96.62 113 LEU A O 1
ATOM 775 N N . THR A 1 114 ? -1.080 -3.782 -4.823 1.00 95.12 114 THR A N 1
ATOM 776 C CA . THR A 1 114 ? -1.004 -3.892 -3.356 1.00 95.12 114 THR A CA 1
ATOM 777 C C . THR A 1 114 ? -1.784 -2.785 -2.653 1.00 95.12 114 THR A C 1
ATOM 779 O O . THR A 1 114 ? -2.450 -3.064 -1.656 1.00 95.12 114 THR A O 1
ATOM 782 N N . LEU A 1 115 ? -1.791 -1.559 -3.191 1.00 94.44 115 LEU A N 1
ATOM 783 C CA . LEU A 1 115 ? -2.654 -0.479 -2.704 1.00 94.44 115 LEU A CA 1
ATOM 784 C C . LEU A 1 115 ? -4.139 -0.835 -2.845 1.00 94.44 115 LEU A C 1
ATOM 786 O O . LEU A 1 115 ? -4.896 -0.707 -1.881 1.00 94.44 115 LEU A O 1
ATOM 790 N N . ALA A 1 116 ? -4.554 -1.329 -4.015 1.00 95.75 116 ALA A N 1
ATOM 791 C CA . ALA A 1 116 ? -5.935 -1.736 -4.260 1.00 95.75 116 ALA A CA 1
ATOM 792 C C . ALA A 1 116 ? -6.367 -2.892 -3.341 1.00 95.75 116 ALA A C 1
ATOM 794 O O . ALA A 1 116 ? -7.442 -2.833 -2.743 1.00 95.75 116 ALA A O 1
ATOM 795 N N . LEU A 1 117 ? -5.513 -3.905 -3.163 1.00 95.94 117 LEU A N 1
ATOM 796 C CA . LEU A 1 117 ? -5.748 -5.018 -2.239 1.00 95.94 117 LEU A CA 1
ATOM 797 C C . LEU A 1 117 ? -5.807 -4.552 -0.780 1.00 95.94 117 LEU A C 1
ATOM 799 O O . LEU A 1 117 ? -6.629 -5.054 -0.018 1.00 95.94 117 LEU A O 1
ATOM 803 N N . GLY A 1 118 ? -4.988 -3.573 -0.390 1.00 93.19 118 GLY A N 1
ATOM 804 C CA . GLY A 1 118 ? -5.042 -2.966 0.939 1.00 93.19 118 GLY A CA 1
ATOM 805 C C . GLY A 1 118 ? -6.386 -2.287 1.208 1.00 93.19 118 GLY A C 1
ATOM 806 O O . GLY A 1 118 ? -7.007 -2.530 2.244 1.00 93.19 118 GLY A O 1
ATOM 807 N N . VAL A 1 119 ? -6.881 -1.502 0.246 1.00 92.75 119 VAL A N 1
ATOM 808 C CA . VAL A 1 119 ? -8.204 -0.862 0.334 1.00 92.75 119 VAL A CA 1
ATOM 809 C C . VAL A 1 119 ? -9.328 -1.902 0.332 1.00 92.75 119 VAL A C 1
ATOM 811 O O . VAL A 1 119 ? -10.261 -1.784 1.123 1.00 92.75 119 VAL A O 1
ATOM 814 N N . ALA A 1 120 ? -9.233 -2.940 -0.504 1.00 94.31 120 ALA A N 1
ATOM 815 C CA . ALA A 1 120 ? -10.207 -4.029 -0.551 1.00 94.31 120 ALA A CA 1
ATOM 816 C C . ALA A 1 120 ? -10.250 -4.829 0.762 1.00 94.31 120 ALA A C 1
ATOM 818 O O . ALA A 1 120 ? -11.323 -5.132 1.272 1.00 94.31 120 ALA A O 1
ATOM 819 N N . SER A 1 121 ? -9.094 -5.135 1.351 1.00 92.38 121 SER A N 1
ATOM 820 C CA . SER A 1 121 ? -9.007 -5.806 2.651 1.00 92.38 121 SER A CA 1
ATOM 821 C C . SER A 1 121 ? -9.658 -4.963 3.752 1.00 92.38 121 SER A C 1
ATOM 823 O O . SER A 1 121 ? -10.515 -5.451 4.490 1.00 92.38 121 SER A O 1
ATOM 825 N N . ALA A 1 122 ? -9.335 -3.666 3.809 1.00 89.06 122 ALA A N 1
ATOM 826 C CA . ALA A 1 122 ? -9.930 -2.749 4.775 1.00 89.06 122 ALA A CA 1
ATOM 827 C C . ALA A 1 122 ? -11.456 -2.632 4.610 1.00 89.06 122 ALA A C 1
ATOM 829 O O . ALA A 1 122 ? -12.184 -2.649 5.604 1.00 89.06 122 ALA A O 1
ATOM 830 N N . SER A 1 123 ? -11.958 -2.560 3.374 1.00 89.06 123 SER A N 1
ATOM 831 C CA . SER A 1 123 ? -13.397 -2.460 3.113 1.00 89.06 123 SER A CA 1
ATOM 832 C C . SER A 1 123 ? -14.144 -3.752 3.451 1.00 89.06 123 SER A C 1
ATOM 834 O O . SER A 1 123 ? -15.215 -3.685 4.054 1.00 89.06 123 SER A O 1
ATOM 836 N N . LEU A 1 124 ? -13.571 -4.924 3.151 1.00 89.88 124 LEU A N 1
ATOM 837 C CA . LEU A 1 124 ? -14.122 -6.228 3.540 1.00 89.88 124 LEU A CA 1
ATOM 838 C C . LEU A 1 124 ? -14.242 -6.356 5.060 1.00 89.88 124 LEU A C 1
ATOM 840 O O . LEU A 1 124 ? -15.300 -6.734 5.568 1.00 89.88 124 LEU A O 1
ATOM 844 N N . VAL A 1 125 ? -13.189 -5.980 5.792 1.00 88.19 125 VAL A N 1
ATOM 845 C CA . VAL A 1 125 ? -13.218 -5.958 7.260 1.00 88.19 125 VAL A CA 1
ATOM 846 C C . VAL A 1 125 ? -14.275 -4.969 7.758 1.00 88.19 125 VAL A C 1
ATOM 848 O O . VAL A 1 125 ? -15.092 -5.327 8.607 1.00 88.19 125 VAL A O 1
ATOM 851 N N . GLY A 1 126 ? -14.325 -3.758 7.195 1.00 84.12 126 GLY A N 1
ATOM 852 C CA . GLY A 1 126 ? -15.310 -2.735 7.557 1.00 84.12 126 GLY A CA 1
ATOM 853 C C . GLY A 1 126 ? -16.759 -3.204 7.380 1.00 84.12 126 GLY A C 1
ATOM 854 O O . GLY A 1 126 ? -17.580 -3.036 8.286 1.00 84.12 126 GLY A O 1
ATOM 855 N N . MET A 1 127 ? -17.068 -3.863 6.258 1.00 83.25 127 MET A N 1
ATOM 856 C CA . MET A 1 127 ? -18.390 -4.445 6.001 1.00 83.25 127 MET A CA 1
ATOM 857 C C . MET A 1 127 ? -18.739 -5.547 7.007 1.00 83.25 127 MET A C 1
ATOM 859 O O . MET A 1 127 ? -19.843 -5.543 7.554 1.00 83.25 127 MET A O 1
ATOM 863 N N . GLY A 1 128 ? -17.798 -6.449 7.309 1.00 81.06 128 GLY A N 1
ATOM 864 C CA . GLY A 1 128 ? -18.008 -7.517 8.290 1.00 81.06 128 GLY A CA 1
ATOM 865 C C . GLY A 1 128 ? -18.310 -6.978 9.693 1.00 81.06 128 GLY A C 1
ATOM 866 O O . GLY A 1 128 ? -19.254 -7.422 10.350 1.00 81.06 128 GLY A O 1
ATOM 867 N N . VAL A 1 129 ? -17.579 -5.952 10.140 1.00 81.06 129 VAL A N 1
ATOM 868 C CA . VAL A 1 129 ? -17.835 -5.310 11.441 1.00 81.06 129 VAL A CA 1
ATOM 869 C C . VAL A 1 129 ? -19.189 -4.585 11.464 1.00 81.06 129 VAL A C 1
ATOM 871 O O . VAL A 1 129 ? -19.898 -4.633 12.477 1.00 81.06 129 VAL A O 1
ATOM 874 N N . ALA A 1 130 ? -19.587 -3.939 10.364 1.00 77.25 130 ALA A N 1
ATOM 875 C CA . ALA A 1 130 ? -20.886 -3.275 10.256 1.00 77.25 130 ALA A CA 1
ATOM 876 C C . ALA A 1 130 ? -22.058 -4.272 10.351 1.00 77.25 130 ALA A C 1
ATOM 878 O O . ALA A 1 130 ? -23.030 -4.008 11.064 1.00 77.25 130 ALA A O 1
ATOM 879 N N . GLN A 1 131 ? -21.943 -5.442 9.713 1.00 74.12 131 GLN A N 1
ATOM 880 C CA . GLN A 1 131 ? -22.956 -6.502 9.767 1.00 74.12 131 GLN A CA 1
ATOM 881 C C . GLN A 1 131 ? -23.148 -7.063 11.183 1.00 74.12 131 GLN A C 1
ATOM 883 O O . GLN A 1 131 ? -24.284 -7.200 11.642 1.00 74.12 131 GLN A O 1
ATOM 888 N N . LEU A 1 132 ? -22.056 -7.299 11.920 1.00 73.94 132 LEU A N 1
ATOM 889 C CA . LEU A 1 132 ? -22.117 -7.759 13.315 1.00 73.94 132 LEU A CA 1
ATOM 890 C C . LEU A 1 132 ? -22.825 -6.750 14.232 1.00 73.94 132 LEU A C 1
ATOM 892 O O . LEU A 1 132 ? -23.563 -7.131 15.142 1.00 73.94 132 LEU A O 1
ATOM 896 N N . ARG A 1 133 ? -22.635 -5.448 13.986 1.00 66.81 133 ARG A N 1
ATOM 897 C CA . ARG A 1 133 ? -23.343 -4.381 14.712 1.00 66.81 133 ARG A CA 1
ATOM 898 C C . ARG A 1 133 ? -24.822 -4.288 14.336 1.00 66.81 133 ARG A C 1
ATOM 900 O O . ARG A 1 133 ? -25.634 -3.999 15.212 1.00 66.81 133 ARG A O 1
ATOM 907 N N . GLY A 1 134 ? -25.168 -4.530 13.072 1.00 64.44 134 GLY A N 1
ATOM 908 C CA . GLY A 1 134 ? -26.551 -4.567 12.589 1.00 64.44 134 GLY A CA 1
ATOM 909 C C . GLY A 1 134 ? -27.355 -5.715 13.201 1.00 64.44 134 GLY A C 1
ATOM 910 O O . GLY A 1 134 ? -28.424 -5.477 13.754 1.00 64.44 134 GLY A O 1
ATOM 911 N N . GLY A 1 135 ? -26.804 -6.934 13.211 1.00 62.38 135 GLY A N 1
ATOM 912 C CA . GLY A 1 135 ? -27.468 -8.103 13.806 1.00 62.38 135 GLY A CA 1
ATOM 913 C C . GLY A 1 135 ? -27.722 -7.961 15.311 1.00 62.38 135 GLY A C 1
ATOM 914 O O . GLY A 1 135 ? -28.765 -8.367 15.815 1.00 62.38 135 GLY A O 1
ATOM 915 N N . ARG A 1 136 ? -26.816 -7.291 16.033 1.00 56.81 136 ARG A N 1
ATOM 916 C CA . ARG A 1 136 ? -26.938 -7.064 17.483 1.00 56.81 136 ARG A CA 1
ATOM 917 C C . ARG A 1 136 ? -27.989 -6.013 17.865 1.00 56.81 136 ARG A C 1
ATOM 919 O O . ARG A 1 136 ? -28.413 -6.001 19.012 1.00 56.81 136 ARG A O 1
ATOM 926 N N . LYS A 1 137 ? -28.405 -5.151 16.928 1.00 53.78 137 LYS A N 1
ATOM 927 C CA . LYS A 1 137 ? -29.529 -4.210 17.106 1.00 53.78 137 LYS A CA 1
ATOM 928 C C . LYS A 1 137 ? -30.895 -4.824 16.795 1.00 53.78 137 LYS A C 1
ATOM 930 O O . LYS A 1 137 ? -31.892 -4.264 17.213 1.00 53.78 137 LYS A O 1
ATOM 935 N N . VAL A 1 138 ? -30.938 -5.913 16.026 1.00 55.28 138 VAL A N 1
ATOM 936 C CA . VAL A 1 138 ? -32.184 -6.632 15.701 1.00 55.28 138 VAL A CA 1
ATOM 937 C C . VAL A 1 138 ? -32.516 -7.672 16.778 1.00 55.28 138 VAL A C 1
ATOM 939 O O . VAL A 1 138 ? -33.676 -8.014 16.966 1.00 55.28 138 VAL A O 1
ATOM 942 N N . ALA A 1 139 ? -31.503 -8.162 17.498 1.00 52.38 139 ALA A N 1
ATOM 943 C CA . ALA A 1 139 ? -31.645 -9.144 18.575 1.00 52.38 139 ALA A CA 1
ATOM 944 C C . ALA A 1 139 ? -31.831 -8.541 19.987 1.00 52.38 139 ALA A C 1
ATOM 946 O O . ALA A 1 139 ? -31.877 -9.301 20.953 1.00 52.38 139 ALA A O 1
ATOM 947 N N . ALA A 1 140 ? -31.877 -7.211 20.119 1.00 48.12 140 ALA A N 1
ATOM 948 C CA . ALA A 1 140 ? -32.043 -6.477 21.378 1.00 48.12 140 ALA A CA 1
ATOM 949 C C . ALA A 1 140 ? -33.297 -5.603 21.307 1.00 48.12 140 ALA A C 1
ATOM 951 O O . ALA A 1 140 ? -33.969 -5.474 22.351 1.00 48.12 140 ALA A O 1
#

Foldseek 3Di:
DVVVVVVVVVLVVLLVVLLVLLLVLLVLLLVLLVVPDDPVVSVVSNVSSVVSNVVVVVVVLVSLVVPADVPCSVVSVVVVVVVVVVVVVVLVVVLVVVVVVVRPSVNSNVSSVVSNVVSVVVVVVVVVVVVVVVVVVVVD

Radius of gyration: 18.26 Å; chains: 1; bounding box: 48×24×50 Å

=== Feature glossary ===
A reading guide for the features in this record.

Start from the sequence.

  · This is the polypeptide sequence — one letter per residue, N-terminus first. Length ranges from a few dozen residues for small domains to over a thousand for large multi-domain proteins.

Fold it, and you get atomic coordinates and the backbone conformation that goes with them.

  · Structure coordinates are given as an mmCIF _atom_site loop: one row per atom with element, residue name, chain id, sequence number, and x/y/z position in Å. Only the four main-chain atoms per residue are included here; side chains are omitted to keep the record compact.

  · Backbone dihedral angles. Every residue except chain termini has a φ (preceding-C → N → Cα → C) and a ψ (N → Cα → C → next-N). They are reported in degrees following the IUPAC sign convention. Secondary structure is essentially a statement about which (φ, ψ) basin each residue occupies.

  · The SS8 string is DSSP's per-residue secondary-structure call. α-helix (H) means an i→i+4 H-bond ladder; β-strand (E) means the residue participates in a β-sheet; 3₁₀ (G) and π (I) are tighter and wider helices; T/S are turns/bends; '-' is loop.

  · SS3 is a coarse helix/strand/coil call (letters a/b/c) made by the P-SEA algorithm from inter-Cα distances and dihedrals. It is less detailed than DSSP but needs only Cα positions.

Summarize the fold with a handful of shape descriptors and a per-residue structural alphabet.

  · Radius of gyration (Rg) is the root-mean-square distance of Cα atoms from their centroid — a single number for overall size and compactness. A globular domain of N residues has Rg ≈ 2.2·N^0.38 Å; an extended or disordered chain has a much larger Rg. The Cα contact count is the number of residue pairs whose Cα atoms are within 8 Å and are more than four positions apart in sequence — a standard proxy for tertiary packing density. The bounding box is the smallest axis-aligned box enclosing all Cα atoms.

  · The Foldseek 3Di string encodes local tertiary geometry as a 20-letter alphabet — one character per residue — derived from the relative positions of nearby Cα atoms. Unlike the amino-acid sequence, 3Di is a direct function of the 3D structure, so two proteins with the same fold have similar 3Di strings even at low sequence identity.

  · Solvent-accessible surface area (SASA) is the area in Å² traced out by the centre of a 1.4 Å probe sphere (a water molecule) rolled over the protein's van der Waals surface (Shrake–Rupley / Lee–Richards construction). Buried residues have near-zero SASA; fully exposed residues can exceed 200 Å². The total SASA scales roughly with the number of surface residues.

Ask how reliable the model is.

  · pLDDT (predicted Local Distance Difference Test) is AlphaFold's per-residue confidence score, ranging from 0 to 100. Values above 90 indicate high confidence (typically well-packed cores); 70–90 is confident; 50–70 low confidence; below 50 usually means the region is disordered or the prediction is unreliable there. AlphaFold stores pLDDT in the mmCIF B-factor column.

  · B-factor (Debye–Waller factor) reflects atomic displacement in the crystal lattice. It is an experimental observable (units Å²), not a prediction; low values mean the atom is pinned down, high values mean it moves or is heterogeneous across the crystal.

  · Predicted Aligned Error (PAE) is an AlphaFold confidence matrix: entry (i, j) is the expected error in the position of residue j, in ångströms, when the prediction is superimposed on the true structure at residue i. Low PAE within a block of residues means that block is internally rigid and well-predicted; high PAE between two blocks means their relative placement is uncertain even if each block individually is confident.

Place it in context: what it resembles, what it is ann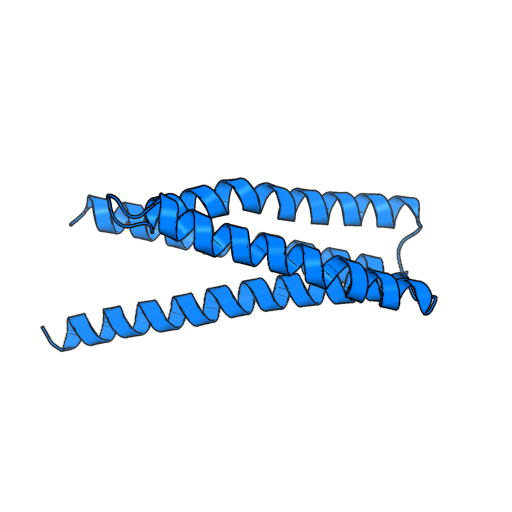otated as, and how it looks.

  · Nearest PDB neighbors are the top structural matches found by Foldseek when searching this structure against the entire Protein Data Bank. Each hit reports a TM-score (0 to 1; >0.5 almost always implies the same fold) and an E-value. These are *structural* homologs — they may share no detectable sequence similarity.

  · Functional annotations link the protein to curated databases. InterPro entries identify conserved domains and families by matching the sequence against member-database signatures (Pfam, PROSITE, CDD, …). Gene Ontology (GO) terms describe molecular function, biological process, and cellular component in a controlled vocabulary. CATH places the structure in a hierarchical fold classification (Class/Architecture/Topology/Homologous-superfamily). The organism is the source species.

  · Three diagnostic plots accompany the record. The Cα contact map visualizes the tertiary structure as a 2D adjacency matrix (8 Å cutoff, sequence-local contacts suppressed). The Ramachandran plot shows the distribution of backbone (φ, ψ) torsions, with points in the α and β basins reflecting secondary structure content. The PAE plot shows AlphaFold's inter-residue confidence as a color matrix.

  · Six rendered views show the 3D structure from the faces of a cube — i.e. along ±x, ±y, ±z. Rendering representation is drawn randomly per protein from cartoon (secondary-structure ribbons), sticks (backbone bonds), or molecular surface; coloring is either N→C rainbow (blue at the N-terminus through red at the C-terminus) or one color per chain.